Protein AF-A0A535GM52-F1 (afdb_monomer_lite)

Secondary structure (DSSP, 8-state):
-----SSTTPPTT----------SS-GGG------GGGHHHHHHHHHTT-

Foldseek 3Di:
DPDDDPDPPDDPPDDDDDDDDPDPDDPVPDDDDQDDSSVVVVVVVVVVVD

Structure (mmCIF, N/CA/C/O backbone):
data_AF-A0A535GM52-F1
#
_entry.id   AF-A0A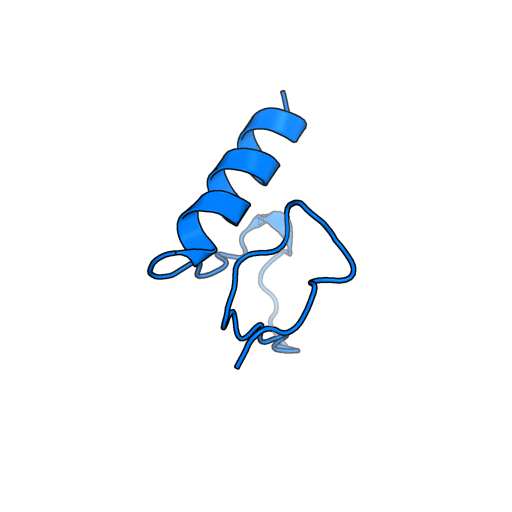535GM52-F1
#
loop_
_atom_site.group_PDB
_atom_site.id
_atom_site.type_symbol
_atom_site.label_atom_id
_atom_site.label_alt_id
_atom_site.label_comp_id
_atom_site.label_asym_id
_atom_site.label_entity_id
_atom_site.label_seq_id
_atom_site.pdbx_PDB_ins_code
_atom_site.Cartn_x
_atom_site.Cartn_y
_atom_site.Cartn_z
_atom_site.occupancy
_atom_site.B_iso_or_equiv
_atom_site.auth_seq_id
_atom_site.auth_comp_id
_atom_site.auth_asym_id
_atom_site.auth_atom_id
_atom_site.pdbx_PDB_model_num
ATOM 1 N N . MET A 1 1 ? 5.604 -2.521 -25.970 1.00 57.56 1 MET A N 1
ATOM 2 C CA . MET A 1 1 ? 4.559 -1.479 -26.066 1.00 57.56 1 MET A CA 1
ATOM 3 C C . MET A 1 1 ? 5.159 -0.176 -25.540 1.00 57.56 1 MET A C 1
ATOM 5 O O . MET A 1 1 ? 5.464 -0.115 -24.359 1.00 57.56 1 MET A O 1
ATOM 9 N N . ASN A 1 2 ? 5.425 0.813 -26.403 1.00 71.62 2 ASN A N 1
ATOM 10 C CA . ASN A 1 2 ? 6.016 2.106 -26.014 1.00 71.62 2 ASN A CA 1
ATOM 11 C C . ASN A 1 2 ? 4.904 3.102 -25.654 1.00 71.62 2 ASN A C 1
ATOM 13 O O . ASN A 1 2 ? 4.558 3.975 -26.445 1.00 71.62 2 ASN A O 1
ATOM 17 N N . VAL A 1 3 ? 4.302 2.938 -24.475 1.00 73.38 3 VAL A N 1
ATOM 18 C CA . VAL A 1 3 ? 3.326 3.909 -23.957 1.00 73.38 3 VAL A CA 1
ATOM 19 C C . VAL A 1 3 ? 4.084 4.991 -23.198 1.00 73.38 3 VAL A C 1
ATOM 21 O O . VAL A 1 3 ? 4.693 4.713 -22.163 1.00 73.38 3 VAL A O 1
ATOM 24 N N . ARG A 1 4 ? 4.047 6.228 -23.705 1.00 79.38 4 ARG A N 1
ATOM 25 C CA . ARG A 1 4 ? 4.594 7.384 -22.989 1.00 79.38 4 ARG A CA 1
ATOM 26 C C . ARG A 1 4 ? 3.749 7.622 -21.740 1.00 79.38 4 ARG A C 1
ATOM 28 O O . ARG A 1 4 ? 2.552 7.879 -21.840 1.00 79.38 4 ARG A O 1
ATOM 35 N N . GLN A 1 5 ? 4.372 7.510 -20.572 1.00 80.50 5 GLN A N 1
ATOM 36 C CA . GLN A 1 5 ? 3.684 7.733 -19.305 1.00 80.50 5 GLN A CA 1
ATOM 37 C C . GLN A 1 5 ? 3.272 9.212 -19.187 1.00 80.50 5 GLN A C 1
ATOM 39 O O . GLN A 1 5 ? 4.084 10.084 -19.510 1.00 80.50 5 GLN A O 1
ATOM 44 N N . PRO A 1 6 ? 2.052 9.519 -18.702 1.00 84.94 6 PRO A N 1
ATOM 45 C CA . PRO A 1 6 ? 1.625 10.899 -18.457 1.00 84.94 6 PRO A CA 1
ATOM 46 C C . PRO A 1 6 ? 2.505 11.610 -17.425 1.00 84.94 6 PRO A C 1
ATOM 48 O O . PRO A 1 6 ? 2.753 12.806 -17.526 1.00 84.94 6 PRO A O 1
ATOM 51 N N . ASN A 1 7 ? 3.000 10.856 -16.441 1.00 87.88 7 ASN A N 1
ATOM 52 C CA . ASN A 1 7 ? 3.975 11.321 -15.468 1.00 87.88 7 ASN A CA 1
ATOM 53 C C . ASN A 1 7 ? 5.349 10.718 -15.811 1.00 87.88 7 ASN A C 1
ATOM 55 O O . ASN A 1 7 ? 5.483 9.493 -15.749 1.00 87.88 7 ASN A O 1
ATOM 59 N N . PRO A 1 8 ? 6.376 11.537 -16.105 1.00 86.56 8 PRO A N 1
ATOM 60 C CA . PRO A 1 8 ? 7.737 11.055 -16.341 1.00 86.56 8 PRO A CA 1
ATOM 61 C C . PRO A 1 8 ? 8.331 10.255 -15.172 1.00 86.56 8 PRO A C 1
ATOM 63 O O . PRO A 1 8 ? 9.193 9.414 -15.391 1.00 86.56 8 PRO A O 1
ATO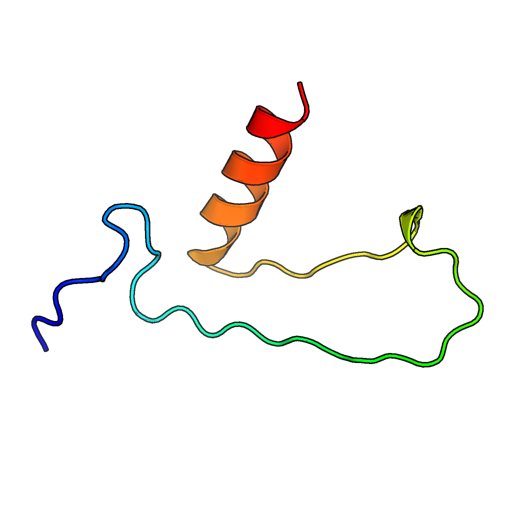M 66 N N . ARG A 1 9 ? 7.852 10.483 -13.941 1.00 86.81 9 ARG A N 1
ATOM 67 C CA . ARG A 1 9 ? 8.248 9.741 -12.730 1.00 86.81 9 ARG A CA 1
ATOM 68 C C . ARG A 1 9 ? 7.396 8.488 -12.477 1.00 86.81 9 ARG A C 1
ATOM 70 O O . ARG A 1 9 ? 7.501 7.864 -11.427 1.00 86.81 9 ARG A O 1
ATOM 77 N N . GLY A 1 10 ? 6.492 8.142 -13.394 1.00 89.38 10 GLY A N 1
ATOM 78 C CA . GLY A 1 10 ? 5.588 7.006 -13.247 1.00 89.38 10 GLY A CA 1
ATOM 79 C C . GLY A 1 10 ? 6.310 5.663 -13.351 1.00 89.38 10 GLY A C 1
ATOM 80 O O . GLY A 1 10 ? 7.065 5.427 -14.289 1.00 89.38 10 GLY A O 1
ATOM 81 N N . ILE A 1 11 ? 6.023 4.752 -12.418 1.00 91.19 11 ILE A N 1
ATOM 82 C CA . ILE A 1 11 ? 6.542 3.380 -12.466 1.00 91.19 11 ILE A CA 1
ATOM 83 C C . ILE A 1 11 ? 5.834 2.597 -13.590 1.00 91.19 11 ILE A C 1
ATOM 85 O O . ILE A 1 11 ? 4.600 2.495 -13.567 1.00 91.19 11 ILE A O 1
ATOM 89 N N . PRO A 1 12 ? 6.572 2.033 -14.565 1.00 90.06 12 PRO A N 1
ATOM 90 C CA . PRO A 1 12 ? 5.982 1.287 -15.671 1.00 90.06 12 PRO A CA 1
ATOM 91 C C . PRO A 1 12 ? 5.307 0.002 -15.177 1.00 90.06 12 PRO A C 1
ATOM 93 O O . PRO A 1 12 ? 5.781 -0.638 -14.241 1.00 90.06 12 PRO A O 1
ATOM 96 N N . MET A 1 13 ? 4.202 -0.387 -15.824 1.00 90.75 13 MET A N 1
ATOM 97 C CA . MET A 1 13 ? 3.449 -1.617 -15.513 1.00 90.75 13 MET A CA 1
ATOM 98 C C . MET A 1 13 ? 3.024 -1.745 -14.034 1.00 90.75 13 MET A C 1
ATOM 100 O O . MET A 1 13 ? 2.885 -2.846 -13.504 1.00 90.75 13 MET A O 1
ATOM 104 N N . CYS A 1 14 ? 2.809 -0.615 -13.354 1.00 92.75 14 CYS A N 1
ATOM 105 C CA . CYS A 1 14 ? 2.441 -0.576 -11.942 1.00 92.75 14 CYS A CA 1
ATOM 106 C C . CYS A 1 14 ? 0.920 -0.638 -11.754 1.00 92.75 14 CYS A C 1
ATOM 108 O O . CYS A 1 14 ? 0.199 0.281 -12.150 1.00 92.75 14 CYS A O 1
ATOM 110 N N . ILE A 1 15 ? 0.442 -1.674 -11.065 1.00 95.12 15 ILE A N 1
ATOM 111 C CA . ILE A 1 15 ? -0.950 -1.780 -10.613 1.00 95.12 15 ILE A CA 1
ATOM 112 C C . ILE A 1 15 ? -1.054 -1.165 -9.217 1.00 95.12 15 ILE A C 1
ATOM 114 O O . ILE A 1 15 ? -0.196 -1.396 -8.367 1.00 95.12 15 ILE A O 1
ATOM 118 N N . ARG A 1 16 ? -2.102 -0.374 -8.982 1.00 96.56 16 ARG A N 1
ATOM 119 C CA . ARG A 1 16 ? -2.413 0.213 -7.674 1.00 96.56 16 ARG A CA 1
ATOM 120 C C . ARG A 1 16 ? -3.791 -0.254 -7.242 1.00 96.56 16 ARG A C 1
ATOM 122 O O . ARG A 1 16 ? -4.703 -0.307 -8.062 1.00 96.56 16 ARG A O 1
ATOM 129 N N . VAL A 1 17 ? -3.927 -0.572 -5.962 1.00 97.44 17 VAL A N 1
ATOM 130 C CA . VAL A 1 17 ? -5.188 -1.014 -5.370 1.00 97.44 17 VAL A CA 1
ATOM 131 C C . VAL A 1 17 ? -5.511 -0.096 -4.204 1.00 97.44 17 VAL A C 1
ATOM 133 O O . VAL A 1 17 ? -4.666 0.139 -3.344 1.00 97.44 17 VAL A O 1
ATOM 136 N N . LEU A 1 18 ? -6.741 0.407 -4.182 1.00 97.81 18 LEU A N 1
ATOM 137 C CA . LEU A 1 18 ? -7.317 1.084 -3.031 1.00 97.81 18 LEU A CA 1
ATOM 138 C C . LEU A 1 18 ? -8.340 0.141 -2.405 1.00 97.81 18 LEU A C 1
ATOM 140 O O . LEU A 1 18 ? -9.293 -0.261 -3.068 1.00 97.81 18 LEU A O 1
ATOM 144 N N . ILE A 1 19 ? -8.137 -0.207 -1.138 1.00 96.44 19 ILE A N 1
ATOM 145 C CA . ILE A 1 19 ? -9.073 -1.040 -0.383 1.00 96.44 19 ILE A CA 1
ATOM 146 C C . ILE A 1 19 ? -9.790 -0.146 0.621 1.00 96.44 19 ILE A C 1
ATOM 148 O O . ILE A 1 19 ? -9.158 0.439 1.500 1.00 96.44 19 ILE A O 1
ATOM 152 N N . LEU A 1 20 ? -11.114 -0.066 0.498 1.00 97.31 20 LEU A N 1
ATOM 153 C CA . LEU A 1 20 ? -11.966 0.520 1.526 1.00 97.31 20 LEU A CA 1
ATOM 154 C C . LEU A 1 20 ? -12.240 -0.556 2.572 1.00 97.31 20 LEU A C 1
ATOM 156 O O . LEU A 1 20 ? -12.965 -1.516 2.321 1.00 97.31 20 LEU A O 1
ATOM 160 N N . TYR A 1 21 ? -11.600 -0.415 3.726 1.00 96.25 21 TYR A N 1
ATOM 161 C CA . TYR A 1 21 ? -11.673 -1.389 4.802 1.00 96.25 21 TYR A CA 1
ATOM 162 C C . TYR A 1 21 ? -12.398 -0.784 6.003 1.00 96.25 21 TYR A C 1
ATOM 164 O O . TYR A 1 21 ? -11.880 0.122 6.652 1.00 96.25 21 TYR A O 1
ATOM 172 N N . ASN A 1 22 ? -13.591 -1.297 6.309 1.00 97.75 22 ASN A N 1
ATOM 173 C CA . ASN A 1 22 ? -14.318 -0.924 7.520 1.00 97.75 22 ASN A CA 1
ATOM 174 C C . ASN A 1 22 ? -13.601 -1.512 8.735 1.00 97.75 22 ASN A C 1
ATOM 176 O O . ASN A 1 22 ? -13.616 -2.722 8.958 1.00 97.75 22 ASN A O 1
ATOM 180 N N . THR A 1 23 ? -12.947 -0.660 9.515 1.00 97.38 23 THR A N 1
ATOM 181 C CA . THR A 1 23 ? -12.115 -1.086 10.637 1.00 97.38 23 THR A CA 1
ATOM 182 C C . THR A 1 23 ? -12.083 -0.008 11.718 1.00 97.38 23 THR A C 1
ATOM 184 O O . THR A 1 23 ? -12.076 1.176 11.382 1.00 97.38 23 THR A O 1
ATOM 187 N N . PRO A 1 24 ? -12.030 -0.377 13.013 1.00 97.19 24 PRO A N 1
ATOM 188 C CA . PRO A 1 24 ? -11.875 0.597 14.091 1.00 97.19 24 PRO A CA 1
ATOM 189 C C . PRO A 1 24 ? -10.429 1.097 14.233 1.00 97.19 24 PRO A C 1
ATOM 191 O O . PRO A 1 24 ? -10.155 1.967 15.057 1.00 97.19 24 PRO A O 1
ATOM 194 N N . ARG A 1 25 ? -9.473 0.529 13.482 1.00 97.38 25 ARG A N 1
ATOM 195 C CA . ARG A 1 25 ? -8.061 0.916 13.580 1.00 97.38 25 ARG A CA 1
ATOM 196 C C . ARG A 1 25 ? -7.884 2.369 13.106 1.00 97.38 25 ARG A C 1
ATOM 198 O O . ARG A 1 25 ? -8.335 2.693 12.007 1.00 97.38 25 ARG A O 1
ATOM 205 N N . PRO A 1 26 ? -7.177 3.231 13.860 1.00 96.88 26 PRO A N 1
ATOM 206 C CA . PRO A 1 26 ? -6.901 4.594 13.421 1.00 96.88 26 PRO A CA 1
ATOM 207 C C . PRO A 1 26 ? -6.083 4.622 12.130 1.00 96.88 26 PRO A C 1
ATOM 209 O O . PRO A 1 26 ? -5.175 3.806 11.945 1.00 96.88 26 PRO A O 1
ATOM 212 N N . GLN A 1 27 ? -6.3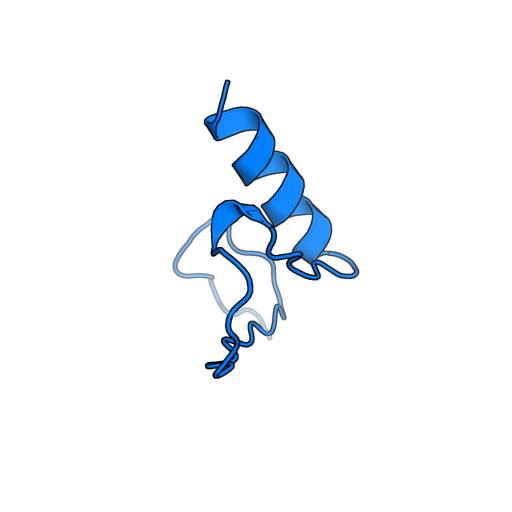36 5.613 11.274 1.00 94.12 27 GLN A N 1
ATOM 213 C CA . GLN A 1 27 ? -5.670 5.752 9.974 1.00 94.12 27 GLN A CA 1
ATOM 214 C C . GLN A 1 27 ? -4.138 5.784 10.080 1.00 94.12 27 GLN A C 1
ATOM 216 O O . GLN A 1 27 ? -3.456 5.155 9.275 1.00 94.12 27 GLN A O 1
ATOM 221 N N . ALA A 1 28 ? -3.593 6.446 11.106 1.00 94.44 28 ALA A N 1
ATOM 222 C CA . ALA A 1 28 ? -2.149 6.535 11.339 1.00 94.44 28 ALA A CA 1
ATOM 223 C C . ALA A 1 28 ? -1.470 5.169 11.583 1.00 94.44 28 ALA A C 1
ATOM 225 O O . ALA A 1 28 ? -0.254 5.061 11.482 1.00 94.44 28 ALA A O 1
ATOM 226 N N . THR A 1 29 ? -2.243 4.121 11.889 1.00 96.50 29 THR A N 1
ATOM 227 C CA . THR A 1 29 ? -1.742 2.759 12.159 1.00 96.50 29 THR A CA 1
ATOM 228 C C . THR A 1 29 ? -1.861 1.812 10.960 1.00 96.50 29 THR A C 1
ATOM 230 O O . THR A 1 29 ? -1.567 0.612 11.069 1.00 96.50 29 THR A O 1
ATOM 233 N N . MET A 1 30 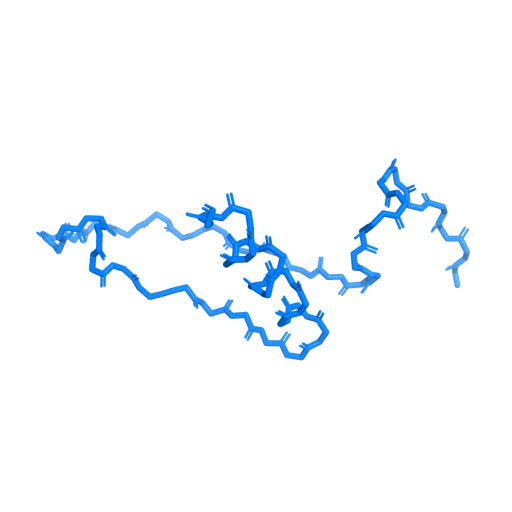? -2.352 2.311 9.823 1.00 95.81 30 MET A N 1
ATOM 234 C CA . MET A 1 30 ? -2.466 1.527 8.598 1.00 95.81 30 MET A CA 1
ATOM 235 C C . MET A 1 30 ? -1.089 1.223 8.021 1.00 95.81 30 MET A C 1
ATOM 237 O O . MET A 1 30 ? -0.179 2.046 8.069 1.00 95.81 30 MET A O 1
ATOM 241 N N . ARG A 1 31 ? -0.945 0.021 7.459 1.00 93.88 31 ARG A N 1
ATOM 242 C CA . ARG A 1 31 ? 0.267 -0.408 6.757 1.00 93.88 31 ARG A CA 1
ATOM 243 C C . ARG A 1 31 ? -0.090 -0.619 5.295 1.00 93.88 31 ARG A C 1
ATOM 245 O O . ARG A 1 31 ? -0.979 -1.409 4.992 1.00 93.88 31 ARG A O 1
ATOM 252 N N . PHE A 1 32 ? 0.593 0.096 4.413 1.00 95.94 32 PHE A N 1
ATOM 253 C CA . PHE A 1 32 ? 0.396 0.007 2.971 1.00 95.94 32 PHE A CA 1
ATOM 254 C C . PHE A 1 32 ? 1.476 -0.889 2.367 1.00 95.94 32 PHE A C 1
ATOM 256 O O . PHE A 1 32 ? 2.637 -0.814 2.765 1.00 95.94 32 PHE A O 1
ATOM 263 N N . ALA A 1 33 ? 1.088 -1.749 1.428 1.00 96.38 33 ALA A N 1
ATOM 264 C CA . ALA A 1 33 ? 2.014 -2.650 0.756 1.00 96.38 33 ALA A CA 1
ATOM 265 C C . ALA A 1 33 ? 2.509 -2.027 -0.554 1.00 96.38 33 ALA A C 1
ATOM 267 O O . ALA A 1 33 ? 1.715 -1.713 -1.440 1.00 96.38 33 ALA A O 1
ATOM 268 N N . TYR A 1 34 ? 3.828 -1.913 -0.678 1.00 97.12 34 TYR A N 1
ATOM 269 C CA . TYR A 1 34 ? 4.529 -1.560 -1.907 1.00 97.12 34 TYR A CA 1
ATOM 270 C C . TYR A 1 34 ? 5.445 -2.728 -2.238 1.00 97.12 34 TYR A C 1
ATOM 272 O O . TYR A 1 34 ? 6.230 -3.143 -1.394 1.00 97.12 34 TYR A O 1
ATOM 280 N N . LEU A 1 35 ? 5.285 -3.310 -3.423 1.00 96.50 35 LEU A N 1
ATOM 281 C CA . LEU A 1 35 ? 5.965 -4.547 -3.797 1.00 96.50 35 LEU A CA 1
ATOM 282 C C . LEU A 1 35 ? 6.706 -4.352 -5.120 1.00 96.50 35 LEU A C 1
ATOM 284 O O . LEU A 1 35 ? 6.177 -3.718 -6.041 1.00 96.50 35 LEU A O 1
ATOM 288 N N . ARG A 1 36 ? 7.881 -4.980 -5.256 1.00 96.06 36 ARG A N 1
ATOM 289 C CA . ARG A 1 36 ? 8.692 -4.950 -6.488 1.00 96.06 36 ARG A CA 1
ATOM 290 C C . ARG A 1 36 ? 9.058 -3.499 -6.838 1.00 96.06 36 ARG A C 1
ATOM 292 O O . ARG A 1 36 ? 9.321 -2.692 -5.959 1.00 96.06 36 ARG A O 1
ATOM 299 N N . GLY A 1 37 ? 9.009 -3.121 -8.118 1.00 94.06 37 GLY A N 1
ATOM 300 C CA . GLY A 1 37 ? 9.320 -1.755 -8.558 1.00 94.06 37 GLY A CA 1
ATOM 301 C C . GLY A 1 37 ? 8.455 -0.647 -7.934 1.00 94.06 37 GLY A C 1
ATOM 302 O O . GLY A 1 37 ? 8.834 0.518 -8.015 1.00 94.06 37 GLY A O 1
ATOM 303 N N . ALA A 1 38 ? 7.322 -0.970 -7.294 1.00 96.19 38 ALA A N 1
ATOM 304 C CA . ALA A 1 38 ? 6.514 0.021 -6.584 1.00 96.19 38 ALA A CA 1
ATOM 305 C C . ALA A 1 38 ? 7.135 0.472 -5.247 1.00 96.19 38 ALA A C 1
ATOM 307 O O . ALA A 1 38 ? 6.702 1.490 -4.715 1.00 96.19 38 ALA A O 1
ATOM 308 N N . GLU A 1 39 ? 8.155 -0.221 -4.725 1.00 95.88 39 GLU A N 1
ATOM 309 C CA . GLU A 1 39 ? 8.913 0.202 -3.533 1.00 95.88 39 GLU A CA 1
ATOM 310 C C . GLU A 1 39 ? 9.530 1.598 -3.701 1.00 95.88 39 GLU A C 1
ATOM 312 O O . GLU A 1 39 ? 9.575 2.371 -2.748 1.00 95.88 39 GLU A O 1
ATOM 317 N N . ALA A 1 40 ? 9.889 1.983 -4.931 1.00 94.00 40 ALA A N 1
ATOM 318 C CA . ALA A 1 40 ? 10.378 3.326 -5.242 1.00 94.00 40 ALA A CA 1
ATOM 319 C C . ALA A 1 40 ? 9.378 4.442 -4.869 1.00 94.00 40 ALA A C 1
ATOM 321 O O . ALA A 1 40 ? 9.788 5.560 -4.570 1.00 94.00 40 ALA A O 1
ATOM 322 N N . ILE A 1 41 ? 8.072 4.147 -4.852 1.00 94.19 41 ILE A N 1
ATOM 323 C CA . ILE A 1 41 ? 7.035 5.104 -4.438 1.00 94.19 41 ILE A CA 1
ATOM 324 C C . ILE A 1 41 ? 7.088 5.334 -2.924 1.00 94.19 41 ILE A C 1
ATOM 326 O O . ILE A 1 41 ? 6.913 6.464 -2.480 1.00 94.19 41 ILE A O 1
ATOM 330 N N . LEU A 1 42 ? 7.331 4.283 -2.133 1.00 93.00 42 LEU A N 1
ATOM 331 C CA . LEU A 1 42 ? 7.443 4.406 -0.679 1.00 93.00 42 LEU A CA 1
ATOM 332 C C . LEU A 1 42 ? 8.633 5.295 -0.302 1.00 93.00 42 LEU A C 1
ATOM 334 O O . LEU A 1 42 ? 8.473 6.203 0.505 1.00 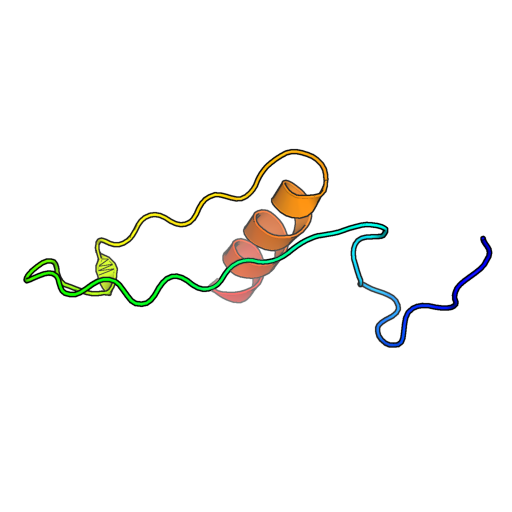93.00 42 LEU A O 1
ATOM 338 N N . VAL A 1 43 ? 9.778 5.095 -0.959 1.00 92.62 43 VAL A N 1
ATOM 339 C CA . VAL A 1 43 ? 10.984 5.909 -0.744 1.00 92.62 43 VAL A CA 1
ATOM 340 C C . VAL A 1 43 ? 10.731 7.393 -1.053 1.00 92.62 43 VAL A C 1
ATOM 342 O O . VAL A 1 43 ? 11.105 8.249 -0.256 1.00 92.62 43 VAL A O 1
ATOM 345 N N . ASP A 1 44 ? 10.058 7.711 -2.168 1.00 91.12 44 ASP A N 1
ATOM 346 C CA . ASP A 1 44 ? 9.714 9.100 -2.546 1.00 91.12 44 ASP A CA 1
ATOM 347 C C . ASP A 1 44 ? 8.720 9.749 -1.559 1.00 91.12 44 ASP A C 1
ATOM 349 O O . ASP A 1 44 ? 8.779 10.946 -1.270 1.00 91.12 44 ASP A O 1
ATOM 353 N N . LEU A 1 45 ? 7.796 8.957 -1.004 1.00 89.75 45 LEU A N 1
ATOM 354 C CA . LEU A 1 45 ? 6.850 9.428 0.011 1.00 89.75 45 LEU A CA 1
ATOM 355 C C . LEU A 1 45 ? 7.534 9.713 1.349 1.00 89.75 45 LEU A C 1
ATOM 357 O O . LEU A 1 45 ? 7.171 10.673 2.025 1.00 89.75 45 LEU A O 1
ATOM 361 N N . GLU A 1 46 ? 8.491 8.880 1.750 1.00 91.81 46 GLU A N 1
ATOM 362 C CA . GLU A 1 46 ? 9.237 9.054 2.996 1.00 91.81 46 GLU A CA 1
ATOM 363 C C . GLU A 1 46 ? 10.177 10.259 2.934 1.00 91.81 46 GLU A C 1
ATOM 365 O O . GLU A 1 46 ? 10.251 11.012 3.905 1.00 91.81 46 GLU A O 1
ATOM 370 N N . SER A 1 47 ? 10.836 10.490 1.795 1.0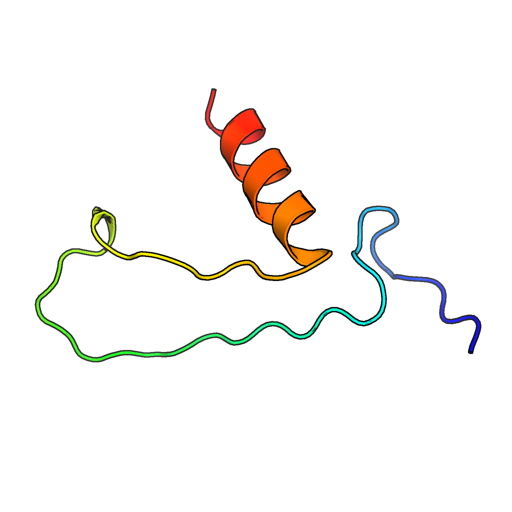0 90.19 47 SER A N 1
ATOM 371 C CA . SER A 1 47 ? 11.685 11.669 1.594 1.00 90.19 47 SER A CA 1
ATOM 372 C C . SER A 1 47 ? 10.882 12.973 1.600 1.00 90.19 47 SER A C 1
ATOM 374 O O . SER A 1 47 ? 11.340 13.962 2.157 1.00 90.19 47 SER A O 1
ATOM 376 N N . SER A 1 48 ? 9.661 12.969 1.056 1.00 86.88 48 SER A N 1
ATOM 377 C CA . SER A 1 48 ? 8.782 14.150 1.008 1.00 86.88 48 SER A CA 1
ATOM 378 C C . SER A 1 48 ? 8.154 14.531 2.358 1.00 86.88 48 SER A C 1
ATOM 380 O O . SER A 1 48 ? 7.497 15.566 2.457 1.00 86.88 48 SER A O 1
ATOM 382 N N . ARG A 1 49 ? 8.267 13.672 3.381 1.00 83.06 49 ARG A N 1
ATOM 383 C CA . ARG A 1 49 ? 7.724 13.909 4.733 1.00 83.06 49 ARG A CA 1
ATOM 384 C C . ARG A 1 49 ? 8.748 14.513 5.700 1.00 83.06 49 ARG A C 1
ATOM 386 O O . ARG A 1 49 ? 8.360 14.812 6.830 1.00 83.06 49 ARG A O 1
ATOM 393 N N . GLN A 1 50 ? 10.009 14.623 5.284 1.00 61.16 50 GLN A N 1
ATOM 394 C CA . GLN A 1 50 ? 11.094 15.282 6.020 1.00 61.16 50 GLN A CA 1
ATOM 395 C C . GLN A 1 50 ? 11.126 16.772 5.681 1.00 61.16 50 GLN A C 1
ATOM 397 O O . GLN A 1 50 ? 11.425 17.555 6.607 1.00 61.16 50 GLN A O 1
#

Sequence (50 aa):
MNVRQPNPRGIPMCIRVLILYNTPRPQATMRFAYLRGAEAILVDLESSRQ

pLDDT: mean 90.74, std 8.78, range [57.56, 97.81]

Radius of gyration: 14.0 Å; chains: 1; bounding box: 26×20×40 Å